Protein AF-A0A346PIH1-F1 (afdb_monomer_lite)

Foldseek 3Di:
DDDDDDDDDDPDDPPPPPCPVPPPPPDDDPFAALQRLLVVQVVPWDQFPVGIDGLSVQSVPDPDGTDRDPVSSVVSSVVSDDCPRNPPPPPPPDDD

Secondary structure (DSSP, 8-state):
----------S----------------PPSSB-HHHHHHHTTT--EEETTEEE-HHHHHTT---S-BSSHHHHHHHHHHHS-TTTT----------

pLDDT: mean 71.57, std 16.86, range [42.88, 93.0]

Sequence (96 aa):
MKYKPTPSVPHHGRPPETQRDRRRVRTLEYPVTPSAVAAEYDDVTRLLADGECNPGALVARSEVDRFESPEDLTTELHNQLPRKAVGEPFQSEGEG

Radius of gyration: 23.18 Å; chains: 1; bounding box: 70×33×65 Å

Structure (mmCIF, N/CA/C/O backbone):
data_AF-A0A346PIH1-F1
#
_entry.id   AF-A0A346PIH1-F1
#
loop_
_atom_site.group_PDB
_atom_site.id
_atom_site.type_symbol
_atom_site.label_atom_id
_atom_site.label_alt_id
_atom_site.label_comp_id
_atom_site.label_asym_id
_atom_site.label_entity_id
_atom_site.label_seq_id
_atom_site.pdbx_PDB_ins_code
_atom_site.Cartn_x
_atom_site.Cartn_y
_atom_site.Cartn_z
_atom_site.occupancy
_atom_site.B_iso_or_equiv
_atom_site.auth_seq_id
_atom_site.auth_comp_id
_atom_site.auth_asym_id
_atom_site.auth_atom_id
_atom_site.pdbx_PDB_model_num
ATOM 1 N N . MET A 1 1 ? -41.267 16.340 -52.723 1.00 55.09 1 MET A N 1
ATOM 2 C CA . MET A 1 1 ? -41.181 14.873 -52.542 1.00 55.09 1 MET A CA 1
ATOM 3 C C . MET A 1 1 ? -40.109 14.315 -53.468 1.00 55.09 1 MET A C 1
ATOM 5 O O . MET A 1 1 ? -40.318 14.332 -54.671 1.00 55.09 1 MET A O 1
ATOM 9 N N . LYS A 1 2 ? -38.971 13.878 -52.916 1.00 48.72 2 LYS A N 1
ATOM 10 C CA . LYS A 1 2 ? -38.270 12.614 -53.220 1.00 48.72 2 LYS A CA 1
ATOM 11 C C . LYS A 1 2 ? -36.998 12.565 -52.367 1.00 48.72 2 LYS A C 1
ATOM 13 O O . LYS A 1 2 ? -36.241 13.524 -52.308 1.00 48.72 2 LYS A O 1
ATOM 18 N N . TYR A 1 3 ? -36.862 11.469 -51.636 1.00 43.72 3 TYR A N 1
ATOM 19 C CA . TYR A 1 3 ? -35.825 11.192 -50.648 1.00 43.72 3 TYR A CA 1
ATOM 20 C C . TYR A 1 3 ? -34.818 10.181 -51.236 1.00 43.72 3 TYR A C 1
ATOM 22 O O . TYR A 1 3 ? -35.242 9.281 -51.961 1.00 43.72 3 TYR A O 1
ATOM 30 N N . LYS A 1 4 ? -33.563 10.277 -50.756 1.00 46.81 4 LYS A N 1
ATOM 31 C CA . LYS A 1 4 ? -32.467 9.272 -50.652 1.00 46.81 4 LYS A CA 1
ATOM 32 C C . LYS A 1 4 ? -31.409 9.169 -51.777 1.00 46.81 4 LYS A C 1
ATOM 34 O O . LYS A 1 4 ? -31.755 9.395 -52.931 1.00 46.81 4 LYS A O 1
ATOM 39 N N . PRO A 1 5 ? -30.168 8.712 -51.457 1.00 47.00 5 PRO A N 1
ATOM 40 C CA . PRO A 1 5 ? -29.645 8.287 -50.143 1.00 47.00 5 PRO A CA 1
ATOM 41 C C . PRO A 1 5 ? -28.424 9.079 -49.625 1.00 47.00 5 PRO A C 1
ATOM 43 O O . PRO A 1 5 ? -27.706 9.750 -50.356 1.00 47.00 5 PRO A O 1
ATOM 46 N N . THR A 1 6 ? -28.229 8.965 -48.312 1.00 56.91 6 THR A N 1
ATOM 47 C CA . THR A 1 6 ? -27.101 9.426 -47.489 1.00 56.91 6 THR A CA 1
ATOM 48 C C . THR A 1 6 ? -25.756 8.802 -47.888 1.00 56.91 6 THR A C 1
ATOM 50 O O . THR A 1 6 ? -25.740 7.647 -48.319 1.00 56.91 6 THR A O 1
ATOM 53 N N . PRO A 1 7 ? -24.626 9.504 -47.671 1.00 51.47 7 PRO A N 1
ATOM 54 C CA . PRO A 1 7 ? -23.297 8.941 -47.873 1.00 51.47 7 PRO A CA 1
ATOM 55 C C . PRO A 1 7 ? -23.033 7.799 -46.886 1.00 51.47 7 PRO A C 1
ATOM 57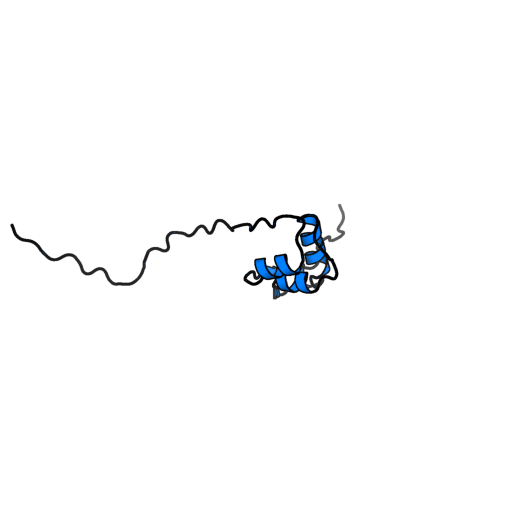 O O . PRO A 1 7 ? -23.292 7.912 -45.687 1.00 51.47 7 PRO A O 1
ATOM 60 N N . SER A 1 8 ? -22.517 6.694 -47.420 1.00 50.66 8 SER A N 1
ATOM 61 C CA . SER A 1 8 ? -22.005 5.559 -46.659 1.00 50.66 8 SER A CA 1
ATOM 62 C C . SER A 1 8 ? -20.823 6.023 -45.809 1.00 50.66 8 SER A C 1
ATOM 64 O O . SER A 1 8 ? -19.727 6.234 -46.322 1.00 50.66 8 SER A O 1
ATOM 66 N N . VAL A 1 9 ? -21.053 6.207 -44.512 1.00 58.88 9 VAL A N 1
ATOM 67 C CA . VAL A 1 9 ? -19.991 6.416 -43.524 1.00 58.88 9 VAL A CA 1
ATOM 68 C C . VAL A 1 9 ? -19.289 5.071 -43.321 1.00 58.88 9 VAL A C 1
ATOM 70 O O . VAL A 1 9 ? -19.967 4.103 -42.966 1.00 58.88 9 VAL A O 1
ATOM 73 N N . PRO A 1 10 ? -17.971 4.951 -43.545 1.00 47.06 10 PRO A N 1
ATOM 74 C CA . PRO A 1 10 ? -17.261 3.737 -43.181 1.00 47.06 10 PRO A CA 1
ATOM 75 C C . PRO A 1 10 ? -17.343 3.543 -41.662 1.00 47.06 10 PRO A C 1
ATOM 77 O O . PRO A 1 10 ? -17.018 4.432 -40.875 1.00 47.06 10 PRO A O 1
ATOM 80 N N . HIS A 1 11 ? -17.811 2.367 -41.249 1.00 52.34 11 HIS A N 1
ATOM 81 C CA . HIS A 1 11 ? -17.659 1.872 -39.889 1.00 52.34 11 HIS A CA 1
ATOM 82 C C . HIS A 1 11 ? -16.169 1.723 -39.576 1.00 52.34 11 HIS A C 1
ATOM 84 O O . HIS A 1 11 ? -15.577 0.717 -39.934 1.00 52.34 11 HIS A O 1
ATOM 90 N N . HIS A 1 12 ? -15.577 2.719 -38.923 1.00 54.06 12 HIS A N 1
ATOM 91 C CA . HIS A 1 12 ? -14.596 2.573 -37.845 1.00 54.06 12 HIS A CA 1
ATOM 92 C C . HIS A 1 12 ? -14.167 3.959 -37.373 1.00 54.06 12 HIS A C 1
ATOM 94 O O . HIS A 1 12 ? -13.892 4.847 -38.172 1.00 54.06 12 HIS A O 1
ATOM 100 N N . GLY A 1 13 ? -14.121 4.134 -36.057 1.00 42.88 13 GLY A N 1
ATOM 101 C CA . GLY A 1 13 ? -13.783 5.407 -35.435 1.00 42.88 13 GLY A CA 1
ATOM 102 C C . GLY A 1 13 ? -15.010 6.124 -34.900 1.00 42.88 13 GLY A C 1
ATOM 103 O O . GLY A 1 13 ? -15.344 7.227 -35.321 1.00 42.88 13 GLY A O 1
ATOM 104 N N . ARG A 1 14 ? -15.644 5.525 -33.886 1.00 48.06 14 ARG A N 1
ATOM 105 C CA . ARG A 1 14 ? -16.164 6.333 -32.779 1.00 48.06 14 ARG A CA 1
ATOM 106 C C . ARG A 1 14 ? -15.022 7.306 -32.431 1.00 48.06 14 ARG A C 1
ATOM 108 O O . ARG A 1 14 ? -13.918 6.800 -32.207 1.00 48.06 14 ARG A O 1
ATOM 115 N N . PRO A 1 15 ? -15.194 8.641 -32.450 1.00 50.78 15 PRO A N 1
ATOM 116 C CA . PRO A 1 15 ? -14.180 9.472 -31.825 1.00 50.78 15 PRO A CA 1
ATOM 117 C C . PRO A 1 15 ? -14.047 8.922 -30.401 1.00 50.78 15 PRO A C 1
ATOM 119 O O . PRO A 1 15 ? -15.087 8.714 -29.762 1.00 50.78 15 PRO A O 1
ATOM 122 N N . PRO A 1 16 ? -12.843 8.581 -29.905 1.00 51.62 16 PRO A N 1
ATOM 123 C CA . PRO A 1 16 ? -12.696 8.463 -28.476 1.00 51.62 16 PRO A CA 1
ATOM 124 C C . PRO A 1 16 ? -13.069 9.852 -27.980 1.00 51.62 16 PRO A C 1
ATOM 126 O O . PRO A 1 16 ? -12.316 10.809 -28.159 1.00 51.62 16 PRO A O 1
ATOM 129 N N . GLU A 1 17 ? -14.292 9.984 -27.457 1.00 49.03 17 GLU A N 1
ATOM 130 C CA . GLU A 1 17 ? -14.583 10.990 -26.456 1.00 49.03 17 GLU A CA 1
ATOM 131 C C . GLU A 1 17 ? -13.372 10.935 -25.561 1.00 49.03 17 GLU A C 1
ATOM 133 O O . GLU A 1 17 ? -13.066 9.875 -25.011 1.00 49.03 17 GLU A O 1
ATOM 138 N N . THR A 1 18 ? -12.596 12.011 -25.597 1.00 49.09 18 THR A N 1
ATOM 139 C CA . THR A 1 18 ? -11.396 12.170 -24.816 1.00 49.09 18 THR A CA 1
ATOM 140 C C . THR A 1 18 ? -11.838 11.943 -23.390 1.00 49.09 18 THR A C 1
ATOM 142 O O . THR A 1 18 ? -12.302 12.859 -22.710 1.00 49.09 18 THR A O 1
ATOM 145 N N . GLN A 1 19 ? -11.728 10.694 -22.951 1.00 47.88 19 GLN A N 1
ATOM 146 C CA . GLN A 1 19 ? -11.773 10.304 -21.575 1.00 47.88 19 GLN A CA 1
ATOM 147 C C . GLN A 1 19 ? -10.457 10.878 -21.085 1.00 47.88 19 GLN A C 1
ATOM 149 O O . GLN A 1 19 ? -9.418 10.230 -21.026 1.00 47.88 19 GLN A O 1
ATOM 154 N N . ARG A 1 20 ? -10.486 12.189 -20.818 1.00 52.69 20 ARG A N 1
ATOM 155 C CA . ARG A 1 20 ? -9.734 12.768 -19.728 1.00 52.69 20 ARG A CA 1
ATOM 156 C C . ARG A 1 20 ? -10.232 11.972 -18.544 1.00 52.69 20 ARG A C 1
ATOM 158 O O . ARG A 1 20 ? -11.216 12.349 -17.908 1.00 52.69 20 ARG A O 1
ATOM 165 N N . ASP A 1 21 ? -9.635 10.799 -18.382 1.00 44.88 21 ASP A N 1
ATOM 166 C CA . ASP A 1 21 ? -9.795 9.942 -17.244 1.00 44.88 21 ASP A CA 1
ATOM 167 C C . ASP A 1 21 ? -9.271 10.813 -16.118 1.00 44.88 21 ASP A C 1
ATOM 169 O O . ASP A 1 21 ? -8.069 10.987 -15.908 1.00 44.88 21 ASP A O 1
ATOM 173 N N . ARG A 1 22 ? -10.196 11.576 -15.534 1.00 50.47 22 ARG A N 1
ATOM 174 C CA . ARG A 1 22 ? -9.991 12.258 -14.277 1.00 50.47 22 ARG A CA 1
ATOM 175 C C . ARG A 1 22 ? -9.667 11.103 -13.366 1.00 50.47 22 ARG A C 1
ATOM 177 O O . ARG A 1 22 ? -10.621 10.464 -12.929 1.00 50.47 22 ARG A O 1
ATOM 184 N N . ARG A 1 23 ? -8.367 10.804 -13.199 1.00 48.84 23 ARG A N 1
ATOM 185 C CA . ARG A 1 23 ? -7.842 9.771 -12.307 1.00 48.84 23 ARG A CA 1
ATOM 186 C C . ARG A 1 23 ? -8.784 9.749 -11.126 1.00 48.84 23 ARG A C 1
ATOM 188 O O . ARG A 1 23 ? -8.802 10.710 -10.353 1.00 48.84 23 ARG A O 1
ATOM 195 N N . ARG A 1 24 ? -9.655 8.743 -11.065 1.00 48.72 24 ARG A N 1
ATOM 196 C CA . ARG A 1 24 ? -10.543 8.606 -9.927 1.00 48.72 24 ARG A CA 1
ATOM 197 C C . ARG A 1 24 ? -9.599 8.243 -8.804 1.00 48.72 24 ARG A C 1
ATOM 199 O O . ARG A 1 24 ? -9.155 7.105 -8.709 1.00 48.72 24 ARG A O 1
ATOM 206 N N . VAL A 1 25 ? -9.192 9.245 -8.033 1.00 53.06 25 VAL A N 1
ATOM 207 C CA . VAL A 1 25 ? -8.572 9.000 -6.745 1.00 53.06 25 VAL A CA 1
ATOM 208 C C . VAL A 1 25 ? -9.678 8.330 -5.942 1.00 53.06 25 VAL A C 1
ATOM 210 O O . VAL A 1 25 ? -10.648 8.972 -5.547 1.00 53.06 25 VAL A O 1
ATOM 213 N N . ARG A 1 26 ? -9.642 6.996 -5.871 1.00 61.47 26 ARG A N 1
ATOM 214 C CA . ARG A 1 26 ? -10.497 6.265 -4.943 1.00 61.47 26 ARG A CA 1
ATOM 215 C C . ARG A 1 26 ? -10.057 6.736 -3.565 1.00 61.47 26 ARG A C 1
ATOM 217 O O . ARG A 1 26 ? -8.931 6.475 -3.147 1.00 61.47 26 ARG A O 1
ATOM 224 N N . THR A 1 27 ? -10.891 7.543 -2.927 1.00 69.12 27 THR A N 1
ATOM 225 C CA . THR A 1 27 ? -10.664 7.954 -1.548 1.00 69.12 27 THR A CA 1
ATOM 226 C C . THR A 1 27 ? -11.077 6.774 -0.688 1.00 69.12 27 THR A C 1
ATOM 228 O O . THR A 1 27 ? -12.263 6.470 -0.602 1.00 69.12 27 THR A O 1
ATOM 231 N N . LEU A 1 28 ? -10.101 6.070 -0.120 1.00 81.50 28 LEU A N 1
ATOM 232 C CA . LEU A 1 28 ? -10.373 5.070 0.906 1.00 81.50 28 LEU A CA 1
ATOM 233 C C . LEU A 1 28 ? -10.972 5.772 2.131 1.00 81.50 28 LEU A C 1
ATOM 235 O O . LEU A 1 28 ? -10.508 6.849 2.515 1.00 81.50 28 LEU A O 1
ATOM 239 N N . GLU A 1 29 ? -11.994 5.170 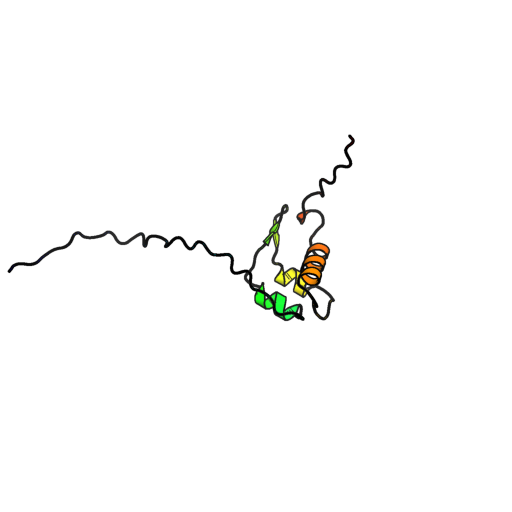2.730 1.00 87.00 29 GLU A N 1
ATOM 240 C CA . GLU A 1 29 ? -12.532 5.623 4.011 1.00 87.00 29 GLU A CA 1
ATOM 241 C C . GLU A 1 29 ? -11.696 5.027 5.141 1.00 87.00 29 GLU A C 1
ATOM 243 O O . GLU A 1 29 ? -11.546 3.811 5.226 1.00 87.00 29 GLU A O 1
ATOM 248 N N . TYR A 1 30 ? -11.137 5.888 5.991 1.00 85.50 30 TYR A N 1
ATOM 249 C CA . TYR A 1 30 ? -10.284 5.477 7.103 1.00 85.50 30 TYR A CA 1
ATOM 250 C C . TYR A 1 30 ? -11.076 5.429 8.422 1.00 85.50 30 TYR A C 1
ATOM 252 O O . TYR A 1 30 ? -11.950 6.276 8.632 1.00 85.50 30 TYR A O 1
ATOM 260 N N . PRO A 1 31 ? -10.761 4.488 9.332 1.00 93.00 31 PRO A N 1
ATOM 261 C CA . PRO A 1 31 ? -9.708 3.477 9.214 1.00 93.00 31 PRO A CA 1
ATOM 262 C C . PRO A 1 31 ? -10.068 2.335 8.247 1.00 93.00 31 PRO A C 1
ATOM 264 O O . PRO A 1 31 ? -11.214 1.892 8.202 1.00 93.00 31 PRO A O 1
ATOM 267 N N . VAL A 1 32 ? -9.074 1.826 7.508 1.00 91.62 32 VAL A N 1
ATOM 268 C CA . VAL A 1 32 ? -9.251 0.788 6.473 1.00 91.62 32 VAL A CA 1
ATOM 269 C C . VAL A 1 32 ? -8.333 -0.408 6.713 1.00 91.62 32 VAL A C 1
ATOM 271 O O . VAL A 1 32 ? -7.178 -0.249 7.099 1.00 91.62 32 VAL A O 1
ATOM 274 N N . THR A 1 33 ? -8.827 -1.623 6.482 1.00 92.00 33 THR A N 1
ATOM 275 C CA . THR A 1 33 ? -8.026 -2.847 6.639 1.00 92.00 33 THR A CA 1
ATOM 276 C C . THR A 1 33 ? -7.192 -3.140 5.389 1.00 92.00 33 THR A C 1
ATOM 278 O O . THR A 1 33 ? -7.617 -2.804 4.278 1.00 92.00 33 THR A O 1
ATOM 281 N N . PRO A 1 34 ? -6.044 -3.834 5.513 1.00 90.44 34 PRO A N 1
ATOM 282 C CA . PRO A 1 34 ? -5.237 -4.218 4.358 1.00 90.44 34 PRO A CA 1
ATOM 283 C C . PRO A 1 34 ? -6.007 -5.015 3.308 1.00 90.44 34 PRO A C 1
ATOM 285 O O . PRO A 1 34 ? -5.811 -4.800 2.119 1.00 90.44 34 PRO A O 1
ATOM 288 N N . SER A 1 35 ? -6.926 -5.894 3.721 1.00 89.19 35 SER A N 1
ATOM 289 C CA . SER A 1 35 ? -7.756 -6.669 2.790 1.00 89.19 35 SER A CA 1
ATOM 290 C C . SER A 1 35 ? -8.709 -5.792 1.978 1.00 89.19 35 SER A C 1
ATOM 292 O O . SER A 1 35 ? -8.910 -6.052 0.794 1.00 89.19 35 SER A O 1
ATOM 294 N N . ALA A 1 36 ? -9.275 -4.746 2.589 1.00 89.12 36 ALA A N 1
ATOM 295 C CA . ALA A 1 36 ? -10.125 -3.793 1.883 1.00 89.12 36 ALA A CA 1
ATOM 296 C C . ALA A 1 36 ? -9.303 -2.958 0.893 1.00 89.12 36 ALA A C 1
ATOM 298 O O . ALA A 1 36 ? -9.691 -2.827 -0.263 1.00 89.12 36 ALA A O 1
ATOM 299 N N . VAL A 1 37 ? -8.122 -2.478 1.301 1.00 88.19 37 VAL A N 1
ATOM 300 C CA . VAL A 1 37 ? -7.192 -1.804 0.381 1.00 88.19 37 VAL A CA 1
ATOM 301 C C . VAL A 1 37 ? -6.781 -2.736 -0.759 1.00 88.19 37 VAL A C 1
ATOM 303 O O . VAL A 1 37 ? -6.789 -2.331 -1.914 1.00 88.19 37 VAL A O 1
ATOM 306 N N . ALA A 1 38 ? -6.457 -3.994 -0.470 1.00 89.50 38 ALA A N 1
ATOM 307 C CA . ALA A 1 38 ? -6.057 -4.958 -1.486 1.00 89.50 38 ALA A CA 1
ATOM 308 C C . ALA A 1 38 ? -7.155 -5.176 -2.531 1.00 89.50 38 ALA A C 1
ATOM 310 O O . ALA A 1 38 ? -6.862 -5.128 -3.719 1.00 89.50 38 ALA A O 1
ATOM 311 N N . ALA A 1 39 ? -8.409 -5.332 -2.102 1.00 88.31 39 ALA A N 1
ATOM 312 C CA . ALA A 1 39 ? -9.546 -5.464 -3.010 1.00 88.31 39 ALA A CA 1
ATOM 313 C C . ALA A 1 39 ? -9.792 -4.190 -3.838 1.00 88.31 39 ALA A C 1
ATOM 315 O O . ALA A 1 39 ? -10.093 -4.270 -5.026 1.00 88.31 39 ALA A O 1
ATOM 316 N N . GLU A 1 40 ? -9.634 -3.012 -3.231 1.00 87.38 40 GLU A N 1
ATOM 317 C CA . GLU A 1 40 ? -9.819 -1.726 -3.913 1.00 87.38 40 GLU A CA 1
ATOM 318 C C . GLU A 1 40 ? -8.711 -1.399 -4.925 1.00 87.38 40 GLU A C 1
ATOM 320 O O . GLU A 1 40 ? -8.941 -0.613 -5.844 1.00 87.38 40 GLU A O 1
ATOM 325 N N . TYR A 1 41 ?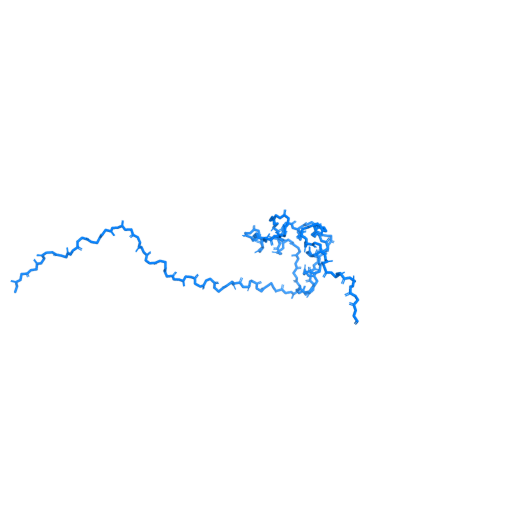 -7.522 -1.980 -4.752 1.00 84.31 41 TYR A N 1
ATOM 326 C CA . TYR A 1 41 ? -6.347 -1.756 -5.596 1.00 84.31 41 TYR A CA 1
ATOM 327 C C . TYR A 1 41 ? -5.931 -2.998 -6.401 1.00 84.31 41 TYR A C 1
ATOM 329 O O . TYR A 1 41 ? -4.861 -2.992 -7.012 1.00 84.31 41 TYR A O 1
ATOM 337 N N . ASP A 1 42 ? -6.754 -4.047 -6.439 1.00 85.19 42 ASP A N 1
ATOM 338 C CA . ASP A 1 42 ? -6.463 -5.287 -7.174 1.00 85.19 42 ASP A CA 1
ATOM 339 C C . ASP A 1 42 ? -6.291 -5.028 -8.682 1.00 85.19 42 ASP A C 1
ATOM 341 O O . ASP A 1 42 ? -5.420 -5.603 -9.330 1.00 85.19 42 ASP A O 1
ATOM 345 N N . ASP A 1 43 ? -7.031 -4.059 -9.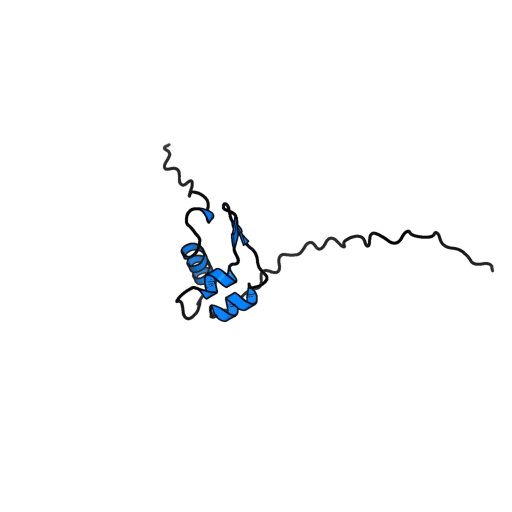224 1.00 84.94 43 ASP A N 1
ATOM 346 C CA . ASP A 1 43 ? -6.957 -3.607 -10.615 1.00 84.94 43 ASP A CA 1
ATOM 347 C C . ASP A 1 43 ? -5.896 -2.518 -10.864 1.00 84.94 43 ASP A C 1
ATOM 349 O O . ASP A 1 43 ? -5.747 -2.031 -11.989 1.00 84.94 43 ASP A O 1
ATOM 353 N N . VAL A 1 44 ? -5.145 -2.113 -9.836 1.00 84.88 44 VAL A N 1
ATOM 354 C CA . VAL A 1 44 ? -4.188 -1.008 -9.925 1.00 84.88 44 VAL A CA 1
ATOM 355 C C . VAL A 1 44 ? -2.768 -1.528 -10.103 1.00 84.88 44 VAL A C 1
ATOM 357 O O . VAL A 1 44 ? -2.200 -2.174 -9.228 1.00 84.88 44 VAL A O 1
ATOM 360 N N . THR A 1 45 ? -2.130 -1.111 -11.193 1.00 85.44 45 THR A N 1
ATOM 361 C CA . THR A 1 45 ? -0.694 -1.317 -11.413 1.00 85.44 45 THR A CA 1
ATOM 362 C C . THR A 1 45 ? 0.048 0.013 -11.302 1.00 85.44 45 THR A C 1
ATOM 364 O O . THR A 1 45 ? -0.261 0.991 -11.987 1.00 85.44 45 THR A O 1
ATOM 367 N N . ARG A 1 46 ? 1.035 0.073 -10.404 1.00 81.12 46 ARG A N 1
ATOM 368 C CA . ARG A 1 46 ? 1.955 1.199 -10.216 1.00 81.12 46 ARG A CA 1
ATOM 369 C C . ARG A 1 46 ? 3.244 0.935 -10.987 1.00 81.12 46 ARG A C 1
ATOM 371 O O . ARG A 1 46 ? 3.914 -0.063 -10.743 1.00 81.12 46 ARG A O 1
ATOM 378 N N . LEU A 1 47 ? 3.610 1.872 -11.856 1.00 80.69 47 LEU A N 1
ATOM 379 C CA . LEU A 1 47 ? 4.924 1.906 -12.495 1.00 80.69 47 LEU A CA 1
ATOM 380 C C . LEU A 1 47 ? 5.967 2.407 -11.488 1.00 80.69 47 LEU A C 1
ATOM 382 O O . LEU A 1 47 ? 5.780 3.453 -10.864 1.00 80.69 47 LEU A O 1
ATOM 386 N N . LEU A 1 48 ? 7.044 1.649 -11.340 1.00 76.62 48 LEU A N 1
ATOM 387 C CA . LEU A 1 48 ? 8.224 1.928 -10.530 1.00 76.62 48 LEU A CA 1
ATOM 388 C C . LEU A 1 48 ? 9.444 2.102 -11.444 1.00 76.62 48 LEU A C 1
ATOM 390 O O . LEU A 1 48 ? 9.384 1.825 -12.642 1.00 76.62 48 LEU A O 1
ATOM 394 N N . ALA A 1 49 ? 10.571 2.534 -10.879 1.00 79.19 49 ALA A N 1
ATOM 395 C CA . ALA A 1 49 ? 11.805 2.698 -11.649 1.00 79.19 49 ALA A CA 1
ATOM 396 C C . ALA A 1 49 ? 12.361 1.360 -12.178 1.00 79.19 49 ALA A C 1
ATOM 398 O O . ALA A 1 49 ? 12.954 1.320 -13.250 1.00 79.19 49 ALA A O 1
ATOM 399 N N . ASP A 1 50 ? 12.142 0.273 -11.432 1.00 69.62 50 ASP A N 1
ATOM 400 C CA . ASP A 1 50 ? 12.681 -1.068 -11.714 1.00 69.62 50 ASP A CA 1
ATOM 401 C C . ASP A 1 50 ? 11.620 -2.040 -12.272 1.00 69.62 50 ASP A C 1
ATOM 403 O O . ASP A 1 50 ? 11.866 -3.234 -12.403 1.00 69.62 50 ASP A O 1
ATOM 407 N N . GLY A 1 51 ? 10.415 -1.555 -12.591 1.00 77.81 51 GLY A N 1
ATOM 408 C CA . GLY A 1 51 ? 9.337 -2.398 -13.110 1.00 77.81 51 GLY A CA 1
ATOM 409 C C . GLY A 1 51 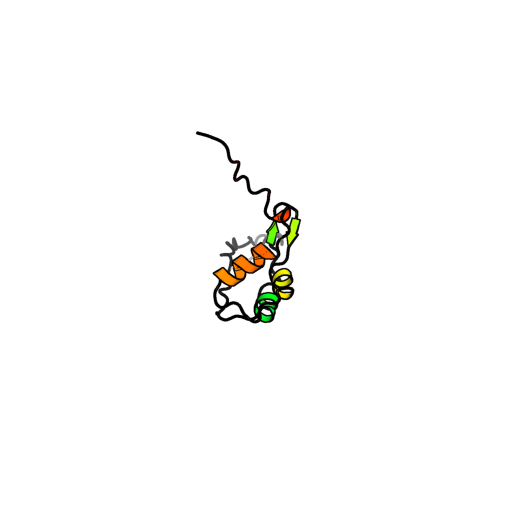? 7.958 -1.945 -12.659 1.00 77.81 51 GLY A C 1
ATOM 410 O O . GLY A 1 51 ? 7.724 -0.769 -12.418 1.00 77.81 51 GLY A O 1
ATOM 411 N N . GLU A 1 52 ? 7.026 -2.878 -12.536 1.00 83.62 52 GLU A N 1
ATOM 412 C CA . GLU A 1 52 ? 5.653 -2.590 -12.128 1.00 83.62 52 GLU A CA 1
ATOM 413 C C . GLU A 1 52 ? 5.321 -3.341 -10.836 1.00 83.62 52 GLU A C 1
ATOM 415 O O . GLU A 1 52 ? 5.809 -4.449 -10.609 1.00 83.62 52 GLU A O 1
ATOM 420 N N . CYS A 1 53 ? 4.485 -2.757 -9.978 1.00 84.31 53 CYS A N 1
ATOM 421 C CA . CYS A 1 53 ? 3.965 -3.436 -8.794 1.00 84.31 53 CYS A CA 1
ATOM 422 C C . CYS A 1 53 ? 2.475 -3.162 -8.603 1.00 84.31 53 CYS A C 1
ATOM 424 O O . CYS A 1 53 ? 1.963 -2.112 -8.993 1.00 84.31 53 CYS A O 1
ATOM 426 N N . ASN A 1 54 ? 1.785 -4.088 -7.948 1.00 87.00 54 ASN A N 1
ATOM 427 C CA . ASN A 1 54 ? 0.427 -3.860 -7.483 1.00 87.00 54 ASN A CA 1
ATOM 428 C C . ASN A 1 54 ? 0.475 -3.409 -6.005 1.00 87.00 54 ASN A C 1
ATOM 430 O O . ASN A 1 54 ? 0.953 -4.169 -5.159 1.00 87.00 54 ASN A O 1
ATOM 434 N N . PRO A 1 55 ? 0.005 -2.193 -5.666 1.00 84.19 55 PRO A N 1
ATOM 435 C CA . PRO A 1 55 ? 0.012 -1.700 -4.292 1.00 84.19 55 PRO A CA 1
ATOM 436 C C . PRO A 1 55 ? -0.938 -2.485 -3.376 1.00 84.19 55 PRO A C 1
ATOM 438 O O . PRO A 1 55 ? -0.619 -2.671 -2.206 1.00 84.19 55 PRO A O 1
ATOM 441 N N . GLY A 1 56 ? -2.054 -3.007 -3.890 1.00 86.88 5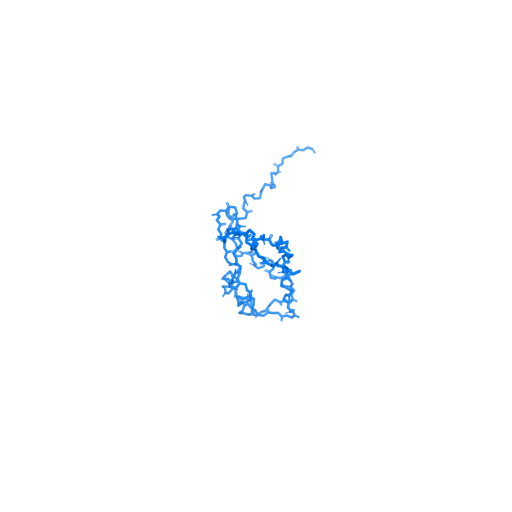6 GLY A N 1
ATOM 442 C CA . GLY A 1 56 ? -2.935 -3.897 -3.134 1.00 86.88 56 GLY A CA 1
ATOM 443 C C . GLY A 1 56 ? -2.231 -5.189 -2.710 1.00 86.88 56 GLY A C 1
ATOM 444 O O . GLY A 1 56 ? -2.324 -5.598 -1.555 1.00 86.88 56 GLY A O 1
ATOM 445 N N . ALA A 1 57 ? -1.432 -5.777 -3.602 1.00 86.56 57 ALA A N 1
ATOM 446 C CA . ALA A 1 57 ? -0.631 -6.963 -3.299 1.00 86.56 57 ALA A CA 1
ATOM 447 C C . ALA A 1 57 ? 0.495 -6.691 -2.283 1.00 86.56 57 ALA A C 1
ATOM 449 O O . ALA A 1 57 ? 0.839 -7.583 -1.506 1.00 86.56 57 ALA A O 1
ATOM 450 N N . LEU A 1 58 ? 1.069 -5.482 -2.277 1.00 86.50 58 LEU A N 1
ATOM 451 C CA . LEU A 1 58 ? 2.057 -5.068 -1.271 1.00 86.50 58 LEU A CA 1
ATOM 452 C C . LEU A 1 58 ? 1.410 -4.925 0.108 1.00 86.50 58 LEU A C 1
ATOM 454 O O . LEU A 1 58 ? 1.925 -5.442 1.094 1.00 86.50 58 LEU A O 1
ATOM 458 N N . VAL A 1 59 ? 0.251 -4.274 0.163 1.00 87.56 59 VAL A N 1
ATOM 459 C CA . VAL A 1 59 ? -0.488 -4.038 1.408 1.00 87.56 59 VAL A CA 1
ATOM 460 C C . VAL A 1 59 ? -1.037 -5.337 1.989 1.00 87.56 59 VAL A C 1
ATOM 462 O O . VAL A 1 59 ? -0.984 -5.523 3.198 1.00 87.56 59 VAL A O 1
ATOM 465 N N . ALA A 1 60 ? -1.473 -6.280 1.150 1.00 86.38 60 ALA A N 1
ATOM 466 C CA . ALA A 1 60 ? -1.912 -7.606 1.588 1.00 86.38 60 ALA A CA 1
ATOM 467 C C . ALA A 1 60 ? -0.819 -8.420 2.309 1.00 86.38 60 ALA A C 1
ATOM 469 O O . ALA A 1 60 ? -1.137 -9.397 2.984 1.00 86.38 60 ALA A O 1
ATOM 470 N N . ARG A 1 61 ? 0.459 -8.047 2.152 1.00 84.25 61 ARG A N 1
ATOM 471 C CA . ARG A 1 61 ? 1.598 -8.653 2.860 1.00 84.25 61 ARG A CA 1
ATOM 472 C C . ARG A 1 61 ? 1.990 -7.908 4.136 1.00 84.25 61 ARG A C 1
ATOM 474 O O . ARG A 1 61 ? 2.866 -8.392 4.844 1.00 84.25 61 ARG A O 1
ATOM 481 N N . SER A 1 62 ? 1.400 -6.744 4.404 1.00 84.56 62 SER A N 1
ATOM 482 C CA . SER A 1 62 ? 1.677 -5.984 5.622 1.00 84.56 62 SER A CA 1
ATOM 483 C C . SER A 1 62 ? 1.085 -6.703 6.839 1.00 84.56 62 SER A C 1
ATOM 485 O O . SER A 1 62 ? 0.013 -7.301 6.759 1.00 84.56 62 SER A O 1
ATOM 487 N N . GLU A 1 63 ? 1.791 -6.643 7.968 1.00 85.38 63 GLU A N 1
ATOM 488 C CA . GLU A 1 63 ? 1.368 -7.232 9.249 1.00 85.38 63 GLU A CA 1
ATOM 489 C C . GLU A 1 63 ? 0.472 -6.281 10.065 1.00 85.38 63 GLU A C 1
ATOM 491 O O . GLU A 1 63 ? 0.096 -6.582 11.195 1.00 85.38 63 GLU A O 1
ATOM 496 N N . VAL A 1 64 ? 0.140 -5.115 9.506 1.00 87.75 64 VAL A N 1
ATOM 497 C CA . VAL A 1 64 ? -0.676 -4.084 10.152 1.00 87.75 64 VAL A CA 1
ATOM 498 C C . VAL A 1 64 ? -2.154 -4.488 10.157 1.00 87.75 64 VAL A C 1
ATOM 500 O O . VAL A 1 64 ? -2.700 -4.861 9.125 1.00 87.75 64 VAL A O 1
ATOM 503 N N . ASP A 1 65 ? -2.843 -4.344 11.292 1.00 89.88 65 ASP A N 1
ATOM 504 C CA . ASP A 1 65 ? -4.277 -4.663 11.395 1.00 89.88 65 ASP A CA 1
ATOM 505 C C . ASP A 1 65 ? -5.171 -3.718 10.566 1.00 89.88 65 ASP A C 1
ATOM 507 O O . ASP A 1 65 ? -6.155 -4.140 9.948 1.00 89.88 65 ASP A O 1
ATOM 511 N N . ARG A 1 66 ? -4.851 -2.416 10.561 1.00 91.12 66 ARG A N 1
ATOM 512 C CA . ARG A 1 66 ? -5.562 -1.366 9.814 1.00 91.12 66 ARG A CA 1
ATOM 513 C C . ARG A 1 66 ? -4.721 -0.099 9.665 1.00 91.12 66 ARG A C 1
ATOM 515 O O . ARG A 1 66 ? -3.893 0.206 10.516 1.00 91.12 66 ARG A O 1
ATOM 522 N N . PHE A 1 67 ? -5.005 0.672 8.626 1.00 91.12 67 PHE A N 1
ATOM 523 C CA . PHE A 1 67 ? -4.462 2.010 8.423 1.00 91.12 67 PHE A CA 1
ATOM 524 C C . PHE A 1 67 ? -5.418 3.037 9.021 1.00 91.12 67 PHE A C 1
ATOM 526 O O . PHE A 1 67 ? -6.604 3.034 8.682 1.00 91.12 67 PHE A O 1
ATOM 533 N N . GLU A 1 68 ? -4.921 3.917 9.889 1.00 92.38 68 GLU A N 1
ATOM 534 C CA . GLU A 1 68 ? -5.717 5.005 10.477 1.00 92.38 68 GLU A CA 1
ATOM 535 C C . GLU A 1 68 ? -5.819 6.199 9.522 1.00 92.38 68 GLU A C 1
ATOM 537 O O . GLU A 1 68 ? -6.751 6.997 9.603 1.00 92.38 68 GLU A O 1
ATOM 542 N N . SER A 1 69 ? -4.863 6.316 8.599 1.00 88.56 69 SER A N 1
ATOM 543 C CA . SER A 1 69 ? -4.745 7.450 7.693 1.00 88.56 69 SER A CA 1
ATOM 544 C C . SER A 1 69 ? -4.119 7.062 6.342 1.00 88.56 69 SER A C 1
ATOM 546 O O . SER A 1 69 ? -3.451 6.028 6.221 1.00 88.56 69 SER A O 1
ATOM 548 N N . PRO A 1 70 ? -4.292 7.896 5.298 1.00 86.19 70 PRO A N 1
ATOM 549 C CA . PRO A 1 70 ? -3.612 7.694 4.017 1.00 86.19 70 PRO A CA 1
ATOM 550 C C . PRO A 1 70 ? -2.088 7.810 4.110 1.00 86.19 70 PRO A C 1
ATOM 552 O O . PRO A 1 70 ? -1.380 7.249 3.270 1.00 86.19 70 PRO A O 1
ATOM 555 N N . GLU A 1 71 ? -1.578 8.523 5.115 1.00 86.19 71 GLU A N 1
ATOM 556 C CA . GLU A 1 71 ? -0.144 8.641 5.381 1.00 86.19 71 GLU A CA 1
ATOM 557 C C . GLU A 1 71 ? 0.432 7.316 5.893 1.00 86.19 71 GLU A C 1
ATOM 559 O O . GLU A 1 71 ? 1.481 6.890 5.402 1.00 86.19 71 GLU A O 1
ATOM 564 N N . ASP A 1 72 ? -0.289 6.613 6.775 1.00 89.56 72 ASP A N 1
ATOM 565 C CA . ASP A 1 72 ? 0.110 5.283 7.259 1.00 89.56 72 ASP A CA 1
ATOM 566 C C . ASP A 1 72 ? 0.186 4.283 6.104 1.00 89.56 72 ASP A C 1
ATOM 568 O O . ASP A 1 72 ? 1.180 3.576 5.942 1.00 89.56 72 ASP A O 1
ATOM 572 N N . LEU A 1 73 ? -0.839 4.273 5.244 1.00 87.00 73 LEU A N 1
ATOM 573 C CA . LEU A 1 73 ? -0.878 3.413 4.062 1.00 87.00 73 LEU A CA 1
ATOM 574 C C . LEU A 1 73 ? 0.290 3.700 3.112 1.00 87.00 73 LEU A C 1
ATOM 576 O O . LEU A 1 73 ? 0.924 2.785 2.588 1.00 87.00 73 LEU A O 1
ATOM 580 N N . THR A 1 74 ? 0.567 4.980 2.871 1.00 84.44 74 THR A N 1
ATOM 581 C CA . THR A 1 74 ? 1.657 5.396 1.985 1.00 84.44 74 THR A CA 1
ATOM 582 C C . THR A 1 74 ? 3.008 4.982 2.563 1.00 84.44 74 THR A C 1
ATOM 584 O O . THR A 1 74 ? 3.826 4.411 1.845 1.00 84.44 74 THR A O 1
ATOM 587 N N . THR A 1 75 ? 3.222 5.207 3.859 1.00 87.06 75 THR A N 1
ATOM 588 C CA . THR A 1 75 ? 4.447 4.817 4.568 1.00 87.06 75 THR A CA 1
ATOM 589 C C . THR A 1 75 ? 4.683 3.314 4.477 1.00 87.06 75 THR A C 1
ATOM 591 O O . THR A 1 75 ? 5.766 2.887 4.079 1.00 87.06 75 THR A O 1
ATOM 594 N N . GLU A 1 76 ? 3.655 2.508 4.743 1.00 87.69 76 GLU A N 1
ATOM 595 C CA . GLU A 1 76 ? 3.759 1.053 4.644 1.00 87.69 76 GLU A CA 1
ATOM 596 C C . GLU A 1 76 ? 4.038 0.577 3.220 1.00 87.69 76 GLU A C 1
ATOM 598 O O . GLU A 1 76 ? 4.910 -0.265 3.010 1.00 87.69 76 GLU A O 1
ATOM 603 N N . LEU A 1 77 ? 3.388 1.165 2.213 1.00 84.69 77 LEU A N 1
ATOM 604 C CA . LEU A 1 77 ? 3.716 0.883 0.816 1.00 84.69 77 LEU A CA 1
ATOM 605 C C . LEU A 1 77 ? 5.195 1.158 0.523 1.00 84.69 77 LEU A C 1
ATOM 607 O O . LEU A 1 77 ? 5.861 0.313 -0.068 1.00 84.69 77 LEU A O 1
ATOM 611 N N . HIS A 1 78 ? 5.728 2.300 0.962 1.00 82.06 78 HIS A N 1
ATOM 612 C CA . HIS A 1 78 ? 7.141 2.633 0.780 1.00 82.06 78 HIS A CA 1
ATOM 613 C C . HIS A 1 78 ? 8.085 1.676 1.521 1.00 82.06 78 HIS A C 1
ATOM 615 O O . HIS A 1 78 ? 9.131 1.334 0.971 1.00 82.06 78 HIS A O 1
ATOM 621 N N . ASN A 1 79 ? 7.708 1.198 2.709 1.00 83.69 79 ASN A N 1
ATOM 622 C CA . ASN A 1 79 ? 8.483 0.214 3.471 1.00 83.69 79 ASN A CA 1
ATOM 623 C C . ASN A 1 79 ? 8.560 -1.148 2.762 1.00 83.69 79 ASN A C 1
ATOM 625 O O . ASN A 1 79 ? 9.591 -1.819 2.823 1.00 83.69 79 ASN A O 1
ATOM 629 N N . GLN A 1 80 ? 7.484 -1.548 2.077 1.00 82.69 80 GLN A N 1
ATOM 630 C CA . GLN A 1 80 ? 7.401 -2.820 1.350 1.00 82.69 80 GLN A CA 1
ATOM 631 C C . GLN A 1 80 ? 8.028 -2.763 -0.051 1.00 82.69 80 GLN A C 1
ATOM 633 O O . GLN A 1 80 ? 8.278 -3.805 -0.665 1.00 82.69 80 GLN A O 1
ATOM 638 N N . LEU A 1 81 ? 8.288 -1.566 -0.583 1.00 77.94 81 LEU A N 1
ATOM 639 C CA . LEU A 1 81 ? 8.909 -1.421 -1.892 1.00 77.94 81 LEU A CA 1
ATOM 640 C C . LEU A 1 81 ? 10.390 -1.845 -1.859 1.00 77.94 81 LEU A C 1
ATOM 642 O O . LEU A 1 81 ? 11.141 -1.460 -0.957 1.00 77.94 81 LEU A O 1
ATOM 646 N N . PRO A 1 82 ? 10.868 -2.595 -2.871 1.00 68.06 82 PRO A N 1
ATOM 647 C CA . PRO A 1 82 ? 12.287 -2.887 -3.003 1.00 68.06 82 PRO A CA 1
ATOM 648 C C . PRO A 1 82 ? 13.089 -1.586 -3.106 1.00 68.06 82 PRO A C 1
ATOM 650 O O . PRO A 1 82 ? 12.763 -0.722 -3.916 1.00 68.06 82 PRO A O 1
ATOM 653 N N . ARG A 1 83 ? 14.193 -1.476 -2.358 1.00 64.12 83 ARG A N 1
ATOM 654 C CA . ARG A 1 83 ? 15.093 -0.300 -2.367 1.00 64.12 83 ARG A CA 1
ATOM 655 C C . ARG A 1 83 ? 15.543 0.132 -3.772 1.00 64.12 83 ARG A C 1
ATOM 657 O O . ARG A 1 83 ? 15.729 1.315 -4.005 1.00 64.12 83 ARG A O 1
ATOM 664 N N . LYS A 1 84 ? 15.666 -0.811 -4.714 1.00 54.38 84 LYS A N 1
ATOM 665 C CA . LYS A 1 84 ? 16.003 -0.536 -6.125 1.00 54.38 84 LYS A CA 1
ATOM 666 C C . LYS A 1 84 ? 14.832 0.023 -6.940 1.00 54.38 84 LYS A C 1
ATOM 668 O O . LYS A 1 84 ? 15.040 0.749 -7.903 1.00 54.38 84 LYS A O 1
ATOM 673 N N . ALA A 1 85 ? 13.602 -0.298 -6.549 1.00 57.53 85 ALA A N 1
ATOM 674 C CA . ALA A 1 85 ? 12.392 0.066 -7.276 1.00 57.53 85 ALA A CA 1
ATOM 675 C C . ALA A 1 85 ? 11.922 1.501 -6.990 1.00 57.53 85 ALA A C 1
ATOM 677 O O . ALA A 1 85 ? 11.172 2.074 -7.779 1.00 57.53 85 ALA A O 1
ATOM 678 N N . VAL A 1 86 ? 12.405 2.103 -5.900 1.00 59.47 86 VAL A N 1
ATOM 679 C CA . VAL A 1 86 ? 12.152 3.512 -5.555 1.00 59.47 86 VAL A CA 1
ATOM 680 C C . VAL A 1 86 ? 13.033 4.481 -6.364 1.00 59.47 86 VAL A C 1
ATOM 682 O O . VAL A 1 86 ? 12.826 5.690 -6.300 1.00 59.47 86 VAL A O 1
ATOM 685 N N . GLY A 1 87 ? 13.971 3.953 -7.164 1.00 56.34 87 GLY A N 1
ATOM 686 C CA . GLY A 1 87 ? 15.104 4.710 -7.690 1.00 56.34 87 GLY A CA 1
ATOM 687 C C . GLY A 1 87 ? 16.126 4.955 -6.580 1.00 56.34 87 GLY A C 1
ATOM 688 O O . GLY A 1 87 ? 15.756 5.079 -5.413 1.00 56.34 87 GLY A O 1
ATOM 689 N N . GLU A 1 88 ? 17.415 4.995 -6.925 1.00 53.88 88 GLU A N 1
ATOM 690 C CA . GLU A 1 88 ? 18.433 5.484 -5.989 1.00 53.88 88 GLU A CA 1
ATOM 691 C C . GLU A 1 88 ? 17.931 6.818 -5.414 1.00 53.88 88 GLU A C 1
ATOM 693 O O . GLU A 1 88 ? 17.567 7.705 -6.201 1.00 53.88 88 GLU A O 1
ATOM 698 N N . PRO A 1 89 ? 17.856 6.993 -4.082 1.00 57.62 89 PRO A N 1
ATOM 699 C CA . PRO A 1 89 ? 17.666 8.316 -3.532 1.00 57.62 89 PRO A CA 1
ATOM 700 C C . PRO A 1 89 ? 18.893 9.120 -3.959 1.00 57.62 89 PRO A C 1
ATOM 702 O O . PRO A 1 89 ? 19.929 9.078 -3.306 1.00 57.62 89 PRO A O 1
ATOM 705 N N . PHE A 1 90 ? 18.794 9.875 -5.054 1.00 48.38 90 PHE A N 1
ATOM 706 C CA . PHE A 1 90 ? 19.690 10.994 -5.320 1.00 48.38 90 PHE A CA 1
ATOM 707 C C . PHE A 1 90 ? 19.385 12.093 -4.289 1.00 48.38 90 PHE A C 1
ATOM 709 O O . PHE A 1 90 ? 18.950 13.190 -4.615 1.00 48.38 90 PHE A O 1
ATOM 716 N N . GLN A 1 91 ? 19.588 11.786 -3.010 1.00 61.50 91 GLN A N 1
ATOM 717 C CA . GLN A 1 91 ? 20.153 12.734 -2.072 1.00 61.50 91 GLN A CA 1
ATOM 718 C C . GLN A 1 91 ? 21.658 12.539 -2.215 1.00 61.50 91 GLN A C 1
ATOM 720 O O . GLN A 1 91 ? 22.313 11.941 -1.367 1.00 61.50 91 GLN A O 1
ATOM 725 N N . SER A 1 92 ? 22.193 12.952 -3.367 1.00 57.56 92 SER A N 1
ATOM 726 C CA . SER A 1 92 ? 23.620 13.200 -3.453 1.00 57.56 92 SER A CA 1
ATOM 727 C C . SER A 1 92 ? 23.911 14.269 -2.410 1.00 57.56 92 SER A C 1
ATOM 729 O O . SER A 1 92 ? 23.576 15.437 -2.593 1.00 57.56 92 SER A O 1
ATOM 731 N N . GLU A 1 93 ? 24.490 13.847 -1.293 1.00 60.72 93 GLU A N 1
ATOM 732 C CA . GLU A 1 93 ? 25.391 14.698 -0.535 1.00 60.72 93 GLU A CA 1
ATOM 733 C C . GLU A 1 93 ? 26.393 15.267 -1.550 1.00 60.72 93 GLU A C 1
ATOM 735 O O . GLU A 1 93 ? 27.079 14.523 -2.252 1.00 60.72 93 GLU A O 1
ATOM 740 N N . GLY A 1 94 ? 26.369 16.583 -1.733 1.00 55.62 94 GLY A N 1
ATOM 741 C CA . GLY A 1 94 ? 27.056 17.228 -2.845 1.00 55.62 94 GLY A CA 1
ATOM 742 C C . GLY A 1 94 ? 27.016 18.746 -2.754 1.00 55.62 94 GLY A C 1
ATOM 743 O O . GLY A 1 94 ? 26.461 19.393 -3.628 1.00 55.62 94 GLY A O 1
ATOM 744 N N . GLU A 1 95 ? 27.555 19.251 -1.646 1.00 53.38 95 GLU A N 1
ATOM 745 C CA . GLU A 1 95 ? 28.470 20.398 -1.560 1.00 53.38 95 GLU A CA 1
ATOM 746 C C . GLU A 1 95 ? 28.131 21.705 -2.309 1.00 53.38 95 GLU A C 1
ATOM 748 O O . GLU A 1 95 ? 28.168 21.801 -3.538 1.00 53.38 95 GLU A O 1
ATOM 753 N N . GLY A 1 96 ? 27.918 22.749 -1.502 1.00 50.75 96 GLY A N 1
ATOM 754 C CA . GLY A 1 96 ? 27.888 24.163 -1.868 1.00 50.75 96 GLY A CA 1
ATOM 755 C C . GLY A 1 96 ? 27.699 25.026 -0.632 1.00 50.75 96 GLY A C 1
ATOM 756 O O . GLY A 1 96 ? 26.525 25.236 -0.264 1.00 50.75 96 GLY A O 1
#

Organism: NCBI:txid2044521

InterPro domains:
  IPR043899 Protein of unknown function DUF5789 [PF19102] (23-88)